Protein AF-A0A7V3UYW3-F1 (afdb_monomer)

Secondary structure (DSSP, 8-state):
---PPPPEEEE-HHHHT-HHHHHHHHTTSS-EEEEEE----SSTT-HHHHHHHHHHHHHHTSTTEEEEEE---SHHHHHHHHHHHTPEEE-S-HHHHHTT-

Nearest PDB structures (foldseek):
  1tq8-assembly2_F-2  TM=4.449E-01  e=7.479E-03  Mycobacterium tuberculosis H37Rv
  1h4x-assembly2_B  TM=3.776E-01  e=3.440E-02  Lysinibacillus sphaericus
  2hma-assembly1_A-2  TM=4.339E-01  e=5.962E-01  Streptococcus pneumoniae
  6m36-assembly1_H  TM=4.004E-01  e=1.014E+00  Bacillus subtilis subsp. subtilis str. 168
  5ud4-assembly1_B  TM=3.974E-01  e=5.323E+00  Helicobacter pylori 26695

Solvent-accessible surface area (backbone atoms only — not comparable to full-atom values): 6024 Å² total; per-residue (Å²): 136,89,75,80,75,72,48,38,35,31,40,45,64,70,37,48,36,36,76,68,58,56,51,43,46,73,72,60,78,52,68,28,35,40,39,35,44,52,76,76,74,95,55,99,80,48,65,55,47,55,39,28,51,55,43,52,57,58,51,69,72,41,86,75,51,45,78,43,77,42,88,43,95,43,74,68,48,46,52,54,49,24,63,74,66,68,26,48,78,48,67,77,58,69,70,66,66,64,77,73,114

Mean predicted aligned error: 5.68 Å

Organism: NCBI:txid2052148

pLDDT: mean 85.5, std 12.15, range [44.75, 96.31]

Foldseek 3Di:
DPDDDFAEAEEDLQLLLDPVVLVCLQVVVHAGEYEYADLDDPDPPPSSSVSSVVSVVSNVP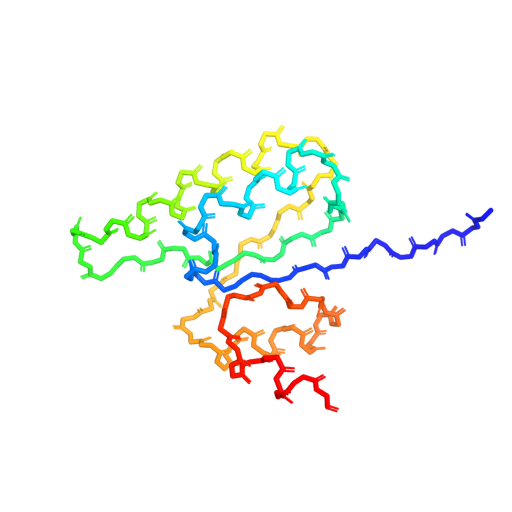RPRYHYDYDHDPDPVSSVVVCVVVVHHYDYPDPVVVVVVD

Radius of gyration: 13.52 Å; Cα contacts (8 Å, |Δi|>4): 136; chains: 1; bounding box: 36×30×40 Å

Sequence (101 aa):
MLFQKAKIFIIDLDTLSDPRIIKFFQLGLLNGKLLLPEPISTRESDYAIQRAKEHIEQLKLIRGLKLKIIPMPTLNDVLKIANKYRAILLTIHSELKTSTN

Structure (mmCIF, N/CA/C/O backbone):
data_AF-A0A7V3UYW3-F1
#
_entry.id   AF-A0A7V3UYW3-F1
#
loop_
_atom_site.group_PDB
_atom_site.id
_atom_site.type_symbol
_atom_site.label_atom_id
_atom_site.label_alt_id
_atom_site.label_comp_id
_atom_site.label_asym_id
_atom_site.label_entity_id
_atom_site.label_seq_id
_atom_site.pdbx_PDB_ins_code
_atom_site.Cartn_x
_atom_site.Cartn_y
_atom_site.Cartn_z
_atom_site.occupancy
_atom_site.B_iso_or_equiv
_atom_site.auth_seq_id
_atom_site.auth_comp_id
_atom_site.auth_asym_id
_atom_site.auth_atom_id
_atom_site.pdbx_PDB_model_num
ATOM 1 N N . MET A 1 1 ? -20.919 2.853 21.522 1.00 47.41 1 MET A N 1
ATOM 2 C CA . MET A 1 1 ? -19.753 2.045 21.095 1.00 47.41 1 MET A CA 1
ATOM 3 C C . MET A 1 1 ? -18.510 2.927 21.143 1.00 47.41 1 MET A C 1
ATOM 5 O O . MET A 1 1 ? -18.216 3.627 20.184 1.00 47.41 1 MET A O 1
ATOM 9 N N . LEU A 1 2 ? -17.862 2.998 22.308 1.00 48.88 2 LEU A N 1
ATOM 10 C CA . LEU A 1 2 ? -16.767 3.932 22.580 1.00 48.88 2 LEU A CA 1
ATOM 11 C C . LEU A 1 2 ? -15.431 3.369 22.049 1.00 48.88 2 LEU A C 1
ATOM 13 O O . LEU A 1 2 ? -14.940 2.362 22.546 1.00 48.88 2 LEU A O 1
ATOM 17 N N . PHE A 1 3 ? -14.865 4.051 21.048 1.00 61.53 3 PHE A N 1
ATOM 18 C CA . PHE A 1 3 ? -13.461 3.991 20.609 1.00 61.53 3 PHE A CA 1
ATOM 19 C C . PHE A 1 3 ? -12.925 2.653 20.062 1.00 61.53 3 PHE A C 1
ATOM 21 O O . PHE A 1 3 ? -11.898 2.150 20.524 1.00 61.53 3 PHE A O 1
ATOM 28 N N . GLN A 1 4 ? -13.523 2.116 18.989 1.00 66.94 4 GLN A N 1
ATOM 29 C CA . GLN A 1 4 ? -12.775 1.166 18.154 1.00 66.94 4 GLN A CA 1
ATOM 30 C C . GLN A 1 4 ? -11.541 1.877 17.581 1.00 66.94 4 GLN A C 1
ATOM 32 O O . GLN A 1 4 ? -11.657 2.872 16.862 1.00 66.94 4 GLN A O 1
ATOM 37 N N . LYS A 1 5 ? -10.346 1.385 17.931 1.00 72.62 5 LYS A N 1
ATOM 38 C CA . LYS A 1 5 ? -9.090 1.869 17.351 1.00 72.62 5 LYS A CA 1
ATOM 39 C C . LYS A 1 5 ? -9.179 1.723 15.834 1.00 72.62 5 LYS A C 1
ATOM 41 O O . LYS A 1 5 ? -9.519 0.650 15.340 1.00 72.62 5 LYS A O 1
ATOM 46 N N . ALA A 1 6 ? -8.880 2.802 15.112 1.00 81.38 6 ALA A N 1
ATOM 47 C CA . ALA A 1 6 ? -8.875 2.780 13.656 1.00 81.38 6 ALA A CA 1
ATOM 48 C C . ALA A 1 6 ? -7.960 1.650 13.167 1.00 81.38 6 ALA A C 1
ATOM 50 O O . ALA A 1 6 ? -6.801 1.570 13.586 1.00 81.38 6 ALA A O 1
ATOM 51 N N . LYS A 1 7 ? -8.490 0.780 12.301 1.00 90.56 7 LYS A N 1
ATOM 52 C CA . LYS A 1 7 ? -7.712 -0.308 11.709 1.00 90.56 7 LYS A CA 1
ATOM 53 C C . LYS A 1 7 ? -6.539 0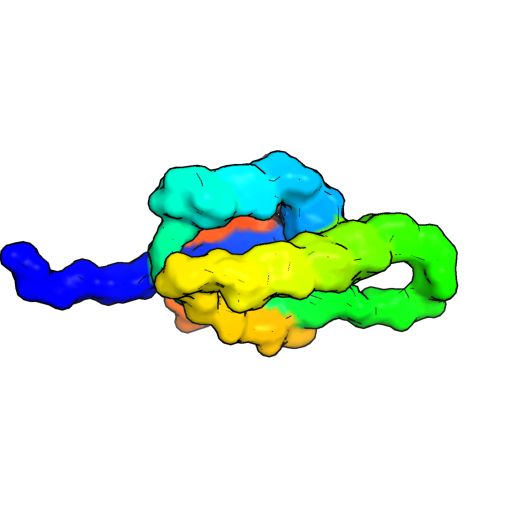.286 10.930 1.00 90.56 7 LYS A C 1
ATOM 55 O O . LYS A 1 7 ? -6.669 1.323 10.271 1.00 90.56 7 LYS A O 1
ATOM 60 N N . ILE A 1 8 ? -5.387 -0.360 11.056 1.00 94.44 8 ILE A N 1
ATOM 61 C CA . ILE A 1 8 ? -4.192 -0.029 10.289 1.00 94.44 8 ILE A CA 1
ATOM 62 C C . ILE A 1 8 ? -4.028 -1.134 9.257 1.00 94.44 8 ILE A C 1
ATOM 64 O O . ILE A 1 8 ? -4.062 -2.309 9.605 1.00 94.44 8 ILE A O 1
ATOM 68 N N . PHE A 1 9 ? -3.867 -0.751 8.003 1.00 94.81 9 PHE A N 1
ATOM 69 C CA . PHE A 1 9 ? -3.624 -1.642 6.883 1.00 94.81 9 PHE A CA 1
ATOM 70 C C . PHE A 1 9 ? -2.231 -1.374 6.335 1.00 94.81 9 PHE A C 1
ATOM 72 O O . PHE A 1 9 ? -1.741 -0.246 6.410 1.00 94.81 9 PHE A O 1
ATOM 79 N N . ILE A 1 10 ? -1.605 -2.397 5.776 1.00 94.88 10 ILE A N 1
ATOM 80 C CA . ILE A 1 10 ? -0.328 -2.293 5.077 1.00 94.88 10 ILE A CA 1
ATOM 81 C C . ILE A 1 10 ? -0.418 -3.068 3.768 1.00 94.88 10 ILE A C 1
ATOM 83 O O . ILE A 1 10 ? -0.996 -4.152 3.742 1.00 94.88 10 ILE A O 1
ATOM 87 N N . ILE A 1 11 ? 0.108 -2.488 2.692 1.00 93.94 11 ILE A N 1
ATOM 88 C CA . ILE A 1 11 ? 0.105 -3.078 1.349 1.00 93.94 11 ILE A CA 1
ATOM 89 C C . ILE A 1 11 ? 1.559 -3.241 0.891 1.00 93.94 11 ILE A C 1
ATOM 91 O O . ILE A 1 11 ? 2.387 -2.385 1.194 1.00 93.94 11 ILE A O 1
ATOM 95 N N . ASP A 1 12 ? 1.881 -4.319 0.178 1.00 92.56 12 ASP A N 1
ATOM 96 C CA . ASP A 1 12 ? 3.145 -4.447 -0.561 1.00 92.56 12 ASP A CA 1
ATOM 97 C C . ASP A 1 12 ? 3.085 -3.758 -1.941 1.00 92.56 12 ASP A C 1
ATOM 99 O O . ASP A 1 12 ? 2.023 -3.350 -2.415 1.00 92.56 12 ASP A O 1
ATOM 103 N N . LEU A 1 13 ? 4.236 -3.588 -2.595 1.00 91.44 13 LEU A N 1
ATOM 104 C CA . LEU A 1 13 ? 4.318 -2.826 -3.846 1.00 91.44 13 LEU A CA 1
ATOM 105 C C . LEU A 1 13 ? 3.548 -3.489 -5.000 1.00 91.44 13 LEU A C 1
ATOM 107 O O . LEU A 1 13 ? 2.891 -2.795 -5.783 1.00 91.44 13 LEU A O 1
ATOM 111 N N . ASP A 1 14 ? 3.578 -4.816 -5.087 1.00 90.19 14 ASP A N 1
ATOM 112 C CA . ASP A 1 14 ? 2.926 -5.555 -6.170 1.00 90.19 14 ASP A CA 1
ATOM 113 C C . ASP A 1 14 ? 1.407 -5.469 -6.039 1.00 90.19 14 ASP A C 1
ATOM 115 O O . ASP A 1 14 ? 0.696 -5.183 -7.004 1.00 90.19 14 ASP A O 1
ATOM 119 N N . THR A 1 15 ? 0.906 -5.613 -4.813 1.00 92.44 15 THR A N 1
ATOM 120 C CA . THR A 1 15 ? -0.516 -5.446 -4.508 1.00 92.44 15 THR A CA 1
ATOM 121 C C . THR A 1 15 ? -0.976 -4.011 -4.728 1.00 92.44 15 THR A C 1
ATOM 123 O O . THR A 1 15 ? -2.071 -3.797 -5.245 1.00 92.44 15 THR A O 1
ATOM 126 N N . LEU A 1 16 ? -0.152 -3.014 -4.389 1.00 93.00 16 LEU A N 1
ATOM 127 C CA . LEU A 1 16 ? -0.461 -1.611 -4.672 1.00 93.00 16 LEU A CA 1
ATOM 128 C C . LEU A 1 16 ? -0.559 -1.343 -6.178 1.00 93.00 16 LEU A C 1
ATOM 130 O O . LEU A 1 16 ? -1.326 -0.480 -6.590 1.00 93.00 16 LEU A O 1
ATOM 134 N N . SER A 1 17 ? 0.172 -2.089 -7.001 1.00 91.69 17 SER A N 1
ATOM 135 C CA . SER A 1 17 ? 0.139 -1.974 -8.463 1.00 91.69 17 SER A CA 1
ATOM 136 C C . SER A 1 17 ? -1.105 -2.624 -9.096 1.00 91.69 17 SER A C 1
ATOM 138 O O . SER A 1 17 ? -1.377 -2.423 -10.284 1.00 91.69 17 SER A O 1
ATOM 140 N N . ASP A 1 18 ? -1.888 -3.388 -8.326 1.00 91.12 18 ASP A N 1
ATOM 141 C CA . ASP A 1 18 ? -3.112 -4.046 -8.785 1.00 91.12 18 ASP A CA 1
ATOM 142 C C . ASP A 1 18 ? -4.318 -3.083 -8.740 1.00 91.12 18 ASP A C 1
ATOM 144 O O . ASP A 1 18 ? -4.680 -2.591 -7.673 1.00 91.12 18 ASP A O 1
ATOM 148 N N . PRO A 1 19 ? -5.022 -2.832 -9.859 1.00 89.75 19 PRO A N 1
ATOM 149 C CA . PRO A 1 19 ? -6.149 -1.893 -9.891 1.00 89.75 19 PRO A CA 1
ATOM 150 C C . PRO A 1 19 ? -7.348 -2.327 -9.033 1.00 89.75 19 PRO A C 1
ATOM 152 O O . PRO A 1 19 ? -8.201 -1.505 -8.686 1.00 89.75 19 PRO A O 1
ATOM 155 N N . ARG A 1 20 ? -7.456 -3.613 -8.679 1.00 90.69 20 ARG A N 1
ATOM 156 C CA . ARG A 1 20 ? -8.547 -4.121 -7.838 1.00 90.69 20 ARG A CA 1
ATOM 157 C C . ARG A 1 20 ? -8.462 -3.560 -6.426 1.00 90.69 20 ARG A C 1
ATOM 159 O O . ARG A 1 20 ? -9.509 -3.297 -5.839 1.00 90.69 20 ARG A O 1
ATOM 166 N N . ILE A 1 21 ? -7.252 -3.334 -5.899 1.00 89.56 21 ILE A N 1
ATOM 167 C CA . ILE A 1 21 ? -7.078 -2.893 -4.510 1.00 89.56 21 ILE A CA 1
ATOM 168 C C . ILE A 1 21 ? -7.710 -1.519 -4.275 1.00 89.56 21 ILE A C 1
ATOM 170 O O . ILE A 1 21 ? -8.379 -1.299 -3.268 1.00 89.56 21 ILE A O 1
ATOM 174 N N . ILE A 1 22 ? -7.595 -0.626 -5.259 1.00 90.50 22 ILE A N 1
ATOM 175 C CA . ILE A 1 22 ? -8.116 0.740 -5.192 1.00 90.50 22 ILE A CA 1
ATOM 176 C C . ILE A 1 22 ? -9.640 0.755 -5.145 1.00 90.50 22 ILE A C 1
ATOM 178 O O . ILE A 1 22 ? -10.223 1.506 -4.362 1.00 90.50 22 ILE A O 1
ATOM 182 N N . LYS A 1 23 ? -10.290 -0.138 -5.900 1.00 90.25 23 LYS A N 1
ATOM 183 C CA . LYS A 1 23 ? -11.753 -0.262 -5.902 1.00 90.25 23 LYS A CA 1
ATOM 184 C C . LYS A 1 23 ? -12.301 -0.597 -4.512 1.00 90.25 23 LYS A C 1
ATOM 186 O O . LYS A 1 23 ? -13.317 -0.033 -4.120 1.00 90.25 23 LYS A O 1
ATOM 191 N N . PHE A 1 24 ? -11.620 -1.440 -3.729 1.00 89.56 24 PHE A N 1
ATOM 192 C CA . PHE A 1 24 ? -12.058 -1.754 -2.360 1.00 89.56 24 PHE A CA 1
ATOM 193 C C . PHE A 1 24 ? -12.058 -0.523 -1.443 1.00 89.56 24 PHE A C 1
ATOM 195 O O . PHE A 1 24 ? -12.982 -0.353 -0.645 1.00 89.56 24 PHE A O 1
ATOM 202 N N . PHE A 1 25 ? -11.058 0.354 -1.573 1.00 89.88 25 PHE A N 1
ATOM 203 C CA . PHE A 1 25 ? -11.004 1.603 -0.8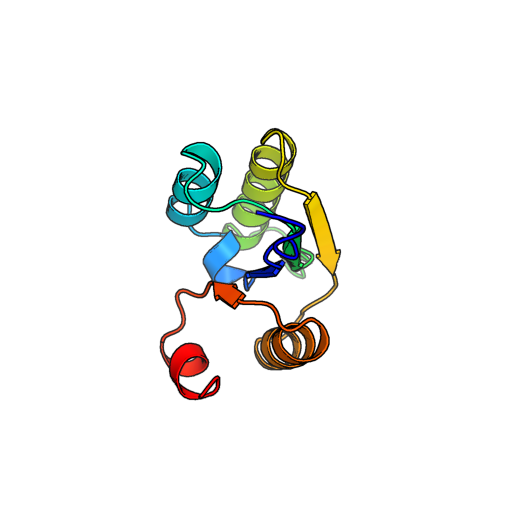09 1.00 89.88 25 PHE A CA 1
ATOM 204 C C . PHE A 1 25 ? -12.035 2.624 -1.299 1.00 89.88 25 PHE A C 1
ATOM 206 O O . PHE A 1 25 ? -12.685 3.267 -0.479 1.00 89.88 25 PHE A O 1
ATOM 213 N N . GLN A 1 26 ? -12.232 2.748 -2.615 1.00 89.12 26 GLN A N 1
ATOM 214 C CA . GLN A 1 26 ? -13.212 3.674 -3.200 1.00 89.12 26 GLN A CA 1
ATOM 215 C C . GLN A 1 26 ? -14.652 3.329 -2.808 1.00 89.12 26 GLN A C 1
ATOM 217 O O . GLN A 1 26 ? -15.452 4.225 -2.556 1.00 89.12 26 GLN A O 1
ATOM 222 N N . LEU A 1 27 ? -14.972 2.036 -2.703 1.00 89.69 27 LEU A N 1
ATOM 223 C CA . LEU A 1 27 ? -16.279 1.553 -2.247 1.00 89.69 27 LEU A CA 1
ATOM 224 C C . LEU A 1 27 ? -16.481 1.686 -0.725 1.00 89.69 27 LEU A C 1
ATOM 226 O O . LEU A 1 27 ? -17.542 1.332 -0.218 1.00 89.69 27 LEU A O 1
ATOM 230 N N . GLY A 1 28 ? -15.477 2.160 0.021 1.00 85.12 28 GLY A N 1
ATOM 231 C CA . GLY A 1 28 ? -15.561 2.340 1.473 1.00 85.12 28 GLY A CA 1
ATOM 232 C C . GLY A 1 28 ? -15.544 1.037 2.278 1.00 85.12 28 GLY A C 1
ATOM 233 O O . GLY A 1 28 ? -15.820 1.062 3.477 1.00 85.12 28 GLY A O 1
ATOM 234 N N . LEU A 1 29 ? -15.198 -0.094 1.652 1.00 84.69 29 LEU A N 1
ATOM 235 C CA . LEU A 1 29 ? -15.124 -1.404 2.313 1.00 84.69 29 LEU A CA 1
ATOM 236 C C . LEU A 1 29 ? -13.942 -1.492 3.290 1.00 84.69 29 LEU A C 1
ATOM 238 O O . LEU A 1 29 ? -13.975 -2.263 4.248 1.00 84.69 29 LEU A O 1
ATOM 242 N N . LEU A 1 30 ? -12.903 -0.686 3.056 1.00 83.81 30 LEU A N 1
ATOM 243 C CA . LEU A 1 30 ? -11.730 -0.558 3.913 1.00 83.81 30 LEU A CA 1
ATOM 244 C C . LEU A 1 30 ? -11.559 0.907 4.328 1.00 83.81 30 LEU A C 1
ATOM 246 O O . LEU A 1 30 ? -11.416 1.788 3.483 1.00 83.81 30 LEU A O 1
ATOM 250 N N . ASN A 1 31 ? -11.550 1.170 5.636 1.00 83.88 31 ASN A N 1
ATOM 251 C CA .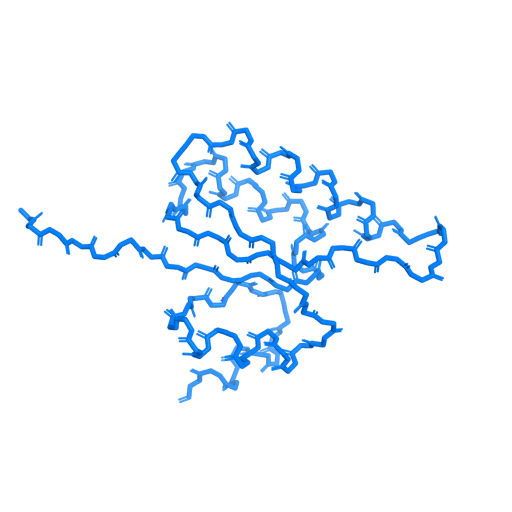 ASN A 1 31 ? -11.411 2.511 6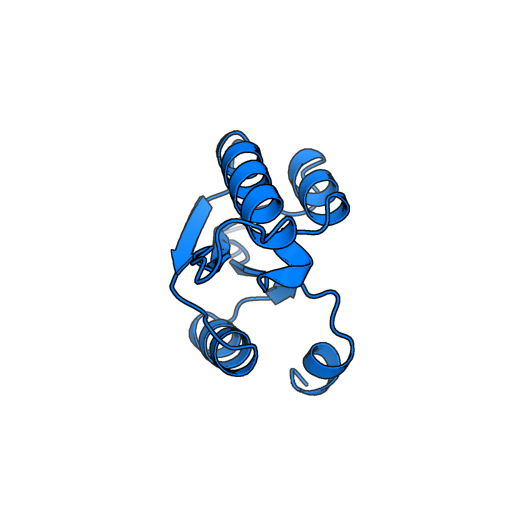.202 1.00 83.88 31 ASN A CA 1
ATOM 252 C C . ASN A 1 31 ? -10.410 2.532 7.369 1.00 83.88 31 ASN A C 1
ATOM 254 O O . ASN A 1 31 ? -10.315 1.589 8.152 1.00 83.88 31 ASN A O 1
ATOM 258 N N . GLY A 1 32 ? -9.634 3.612 7.493 1.00 89.69 32 GLY A N 1
ATOM 259 C CA . GLY A 1 32 ? -8.643 3.752 8.562 1.00 89.69 32 GLY A CA 1
ATOM 260 C C . GLY A 1 32 ? -7.306 4.299 8.081 1.00 89.69 32 GLY A C 1
ATOM 261 O O . GLY A 1 32 ? -7.252 5.214 7.258 1.00 89.69 32 GLY A O 1
ATOM 262 N N . LYS A 1 33 ? -6.213 3.776 8.642 1.00 94.56 33 LYS A N 1
ATOM 263 C CA . LYS A 1 33 ? -4.849 4.184 8.286 1.00 94.56 33 LYS A CA 1
ATOM 264 C C . LYS A 1 33 ? -4.239 3.179 7.321 1.00 94.56 33 LYS A C 1
ATOM 266 O O . LYS A 1 33 ? -4.236 1.992 7.617 1.00 94.56 33 LYS A O 1
ATOM 271 N N . LEU A 1 34 ? -3.676 3.657 6.220 1.00 95.56 34 LEU A N 1
ATOM 272 C CA . LEU A 1 34 ? -3.037 2.836 5.204 1.00 95.56 34 LEU A CA 1
ATOM 273 C C . LEU A 1 34 ? -1.542 3.143 5.142 1.00 95.56 34 LEU A C 1
ATOM 275 O O . LEU A 1 34 ? -1.142 4.286 4.920 1.00 95.56 34 LEU A O 1
ATOM 279 N N . LEU A 1 35 ? -0.728 2.122 5.381 1.00 96.31 35 LEU A N 1
ATOM 280 C CA . LEU A 1 35 ? 0.717 2.156 5.218 1.00 96.31 35 LEU A CA 1
ATOM 281 C C . LEU A 1 35 ? 1.044 1.676 3.805 1.00 96.31 35 LEU A C 1
ATOM 283 O O . LEU A 1 35 ? 0.652 0.576 3.419 1.00 96.31 35 LEU A O 1
ATOM 287 N N . LEU A 1 36 ? 1.733 2.519 3.047 1.00 95.38 36 LEU A N 1
ATOM 288 C CA . LEU A 1 36 ? 2.043 2.294 1.642 1.00 95.38 36 LEU A CA 1
ATOM 289 C C . LEU A 1 36 ? 3.560 2.221 1.447 1.00 95.38 36 LEU A C 1
ATOM 291 O O . LEU A 1 36 ? 4.281 2.981 2.104 1.00 95.38 36 LEU A O 1
ATOM 295 N N . PRO A 1 37 ? 4.042 1.343 0.556 1.00 93.44 37 PRO A N 1
ATOM 296 C CA . PRO A 1 37 ? 5.442 1.291 0.190 1.00 93.44 37 PRO A CA 1
ATOM 297 C C . PRO A 1 37 ? 5.784 2.529 -0.637 1.00 93.44 37 PRO A C 1
ATOM 299 O O . PRO A 1 37 ? 4.976 3.016 -1.430 1.00 93.44 37 PRO A O 1
ATOM 302 N N . GLU A 1 38 ? 6.988 3.049 -0.449 1.00 91.25 38 GLU A N 1
ATOM 303 C CA . GLU A 1 38 ? 7.528 4.078 -1.326 1.00 91.25 38 GLU A CA 1
ATOM 304 C C . GLU A 1 38 ? 7.850 3.472 -2.706 1.00 91.25 38 GLU A C 1
ATOM 306 O O . GLU A 1 38 ? 8.641 2.528 -2.780 1.00 91.25 38 GLU A O 1
ATOM 311 N N . PRO A 1 39 ? 7.249 3.968 -3.805 1.00 85.25 39 PRO A N 1
ATOM 312 C CA . PRO A 1 39 ? 7.478 3.439 -5.147 1.00 85.25 39 PRO A CA 1
ATOM 313 C C . PRO A 1 39 ? 8.812 3.965 -5.702 1.00 85.25 39 PRO A C 1
ATOM 315 O O . PRO A 1 39 ? 8.850 4.897 -6.514 1.00 85.25 39 PRO A O 1
ATOM 318 N N . ILE A 1 40 ? 9.918 3.387 -5.231 1.00 81.12 40 ILE A N 1
ATOM 319 C CA . ILE A 1 40 ? 11.276 3.721 -5.672 1.00 81.12 40 ILE A CA 1
ATOM 320 C C . ILE A 1 40 ? 11.583 2.935 -6.946 1.00 81.12 40 ILE A C 1
ATOM 322 O O . ILE A 1 40 ? 11.569 1.707 -6.937 1.00 81.12 40 ILE A O 1
ATOM 326 N N . SER A 1 41 ? 11.883 3.645 -8.034 1.00 68.88 41 SER A N 1
ATOM 327 C CA . SER A 1 41 ? 12.351 3.029 -9.276 1.00 68.88 41 SER A CA 1
ATOM 328 C C . SER A 1 41 ? 13.873 2.996 -9.344 1.00 68.88 41 SER A C 1
ATOM 330 O O . SER A 1 41 ? 14.529 3.986 -9.032 1.00 68.88 41 SER A O 1
ATOM 332 N N . THR A 1 42 ? 14.424 1.872 -9.806 1.00 62.38 42 THR A N 1
ATOM 333 C CA . THR A 1 42 ? 15.818 1.773 -10.270 1.00 62.38 42 THR A CA 1
ATOM 334 C C . THR A 1 42 ? 15.924 1.734 -11.802 1.00 62.38 42 THR A C 1
ATOM 336 O O . THR A 1 42 ? 17.035 1.736 -12.329 1.00 62.38 42 THR A O 1
ATOM 339 N N . ARG A 1 43 ? 14.794 1.707 -12.533 1.00 58.34 43 ARG A N 1
ATOM 340 C CA . ARG A 1 43 ? 14.716 1.631 -14.005 1.00 58.34 43 ARG A CA 1
ATOM 341 C C . ARG A 1 43 ? 13.505 2.405 -14.550 1.00 58.34 43 ARG A C 1
ATOM 343 O O . ARG A 1 43 ? 12.377 2.196 -14.114 1.00 58.34 43 ARG A O 1
ATOM 350 N N . GLU A 1 44 ? 13.714 3.261 -15.549 1.00 53.31 44 GLU A N 1
ATOM 351 C CA . GLU A 1 44 ? 12.675 4.138 -16.130 1.00 53.31 44 GLU A CA 1
ATOM 352 C C . GLU A 1 44 ? 11.459 3.409 -16.744 1.00 53.31 44 GLU A C 1
ATOM 354 O O . GLU A 1 44 ? 10.415 4.029 -16.922 1.00 53.31 44 GLU A O 1
ATOM 359 N N . SER A 1 45 ? 11.539 2.103 -17.028 1.00 58.31 45 SER A N 1
ATOM 360 C CA . SER A 1 45 ? 10.499 1.340 -17.741 1.00 58.31 45 SER A CA 1
ATOM 361 C C . SER A 1 45 ? 9.556 0.509 -16.858 1.00 58.31 45 SER A C 1
ATOM 363 O O . SER A 1 45 ? 8.828 -0.347 -17.368 1.00 58.31 45 SER A O 1
ATOM 365 N N . ASP A 1 46 ? 9.550 0.722 -15.541 1.00 79.50 46 ASP A N 1
ATOM 366 C CA . ASP A 1 46 ? 8.816 -0.161 -14.635 1.00 79.50 46 ASP A CA 1
ATOM 367 C C . ASP A 1 46 ? 7.325 0.223 -14.519 1.00 79.50 46 ASP A C 1
ATOM 369 O O . ASP A 1 46 ? 6.905 1.003 -13.657 1.00 79.50 46 ASP A O 1
ATOM 373 N N . TYR A 1 47 ? 6.502 -0.327 -15.420 1.00 85.81 47 TYR A N 1
ATOM 374 C CA . TYR A 1 47 ? 5.047 -0.111 -15.473 1.00 85.81 47 TYR A CA 1
ATOM 375 C C . TYR A 1 47 ? 4.339 -0.373 -14.135 1.00 85.81 47 TYR A C 1
ATOM 377 O O . TYR A 1 47 ? 3.303 0.233 -13.853 1.00 85.81 47 TYR A O 1
ATOM 385 N N . ALA A 1 48 ? 4.858 -1.284 -13.306 1.00 84.88 48 ALA A N 1
ATOM 386 C CA . ALA A 1 48 ? 4.312 -1.543 -11.976 1.00 84.88 48 ALA A CA 1
ATOM 387 C C . ALA A 1 48 ? 4.472 -0.321 -11.059 1.00 84.88 48 ALA A C 1
ATOM 389 O O . ALA A 1 48 ? 3.505 0.129 -10.450 1.00 84.88 48 ALA A O 1
ATOM 390 N N . ILE A 1 49 ? 5.658 0.289 -11.045 1.00 89.12 49 ILE A N 1
ATOM 391 C CA . ILE A 1 49 ? 5.962 1.465 -10.222 1.00 89.12 49 ILE A CA 1
ATOM 392 C C . ILE A 1 49 ? 5.129 2.665 -10.660 1.00 89.12 49 ILE A C 1
ATOM 394 O O . ILE A 1 49 ? 4.602 3.395 -9.818 1.00 89.12 49 ILE A O 1
ATOM 398 N N . GLN A 1 50 ? 4.985 2.862 -11.971 1.00 90.94 50 GLN A N 1
ATOM 399 C CA . GLN A 1 50 ? 4.147 3.932 -12.500 1.00 90.94 50 GLN A CA 1
ATOM 400 C C . GLN A 1 50 ? 2.685 3.760 -12.062 1.00 90.94 50 GLN A C 1
ATOM 402 O O . GLN A 1 50 ? 2.093 4.695 -11.522 1.00 90.94 50 GLN A O 1
ATOM 407 N N . ARG A 1 51 ? 2.135 2.542 -12.172 1.00 91.25 51 ARG A N 1
ATOM 408 C CA . ARG A 1 51 ? 0.788 2.238 -11.664 1.00 91.25 51 ARG A CA 1
ATOM 409 C C . ARG A 1 51 ? 0.670 2.442 -10.159 1.00 91.25 51 ARG A C 1
ATOM 411 O O . ARG A 1 51 ? -0.303 3.035 -9.708 1.00 91.25 51 ARG A O 1
ATOM 418 N N . ALA A 1 52 ? 1.658 2.011 -9.376 1.00 92.56 52 ALA A N 1
ATOM 419 C CA . ALA A 1 52 ? 1.666 2.230 -7.934 1.00 92.56 52 ALA A CA 1
ATOM 420 C C . ALA A 1 52 ? 1.608 3.728 -7.587 1.00 92.56 52 ALA A C 1
ATOM 422 O O . ALA A 1 52 ? 0.844 4.120 -6.707 1.00 92.56 52 ALA A O 1
ATOM 423 N N . LYS A 1 53 ? 2.350 4.582 -8.306 1.00 93.19 53 LYS A N 1
ATOM 424 C CA . LYS A 1 53 ? 2.290 6.045 -8.139 1.00 93.19 53 L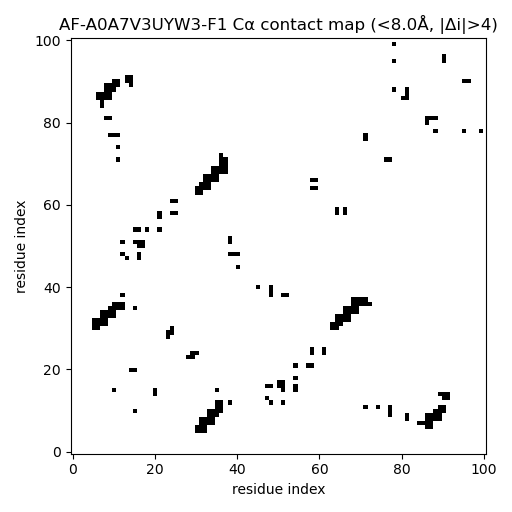YS A CA 1
ATOM 425 C C . LYS A 1 53 ? 0.900 6.597 -8.454 1.00 93.19 53 LYS A C 1
ATOM 427 O O . LYS A 1 53 ? 0.340 7.325 -7.640 1.00 93.19 53 LYS A O 1
ATOM 432 N N . GLU A 1 54 ? 0.321 6.216 -9.588 1.00 94.38 54 GLU A N 1
ATOM 433 C CA . GLU A 1 54 ? -1.031 6.639 -9.983 1.00 94.38 54 GLU A CA 1
ATOM 434 C C . GLU A 1 54 ? -2.084 6.207 -8.957 1.00 94.38 54 GLU A C 1
ATOM 436 O O . GLU A 1 54 ? -2.950 6.987 -8.559 1.00 94.38 54 GLU A O 1
ATOM 441 N N . HIS A 1 55 ? -1.976 4.977 -8.466 1.00 95.19 55 HIS A N 1
ATOM 442 C CA . HIS A 1 55 ? -2.841 4.437 -7.431 1.00 95.19 55 HIS A CA 1
ATOM 443 C C . HIS A 1 55 ? -2.689 5.171 -6.091 1.00 95.19 55 HIS A C 1
ATOM 445 O O . HIS A 1 55 ? -3.694 5.422 -5.426 1.00 95.19 55 HIS A O 1
ATOM 451 N N . ILE A 1 56 ? -1.477 5.582 -5.701 1.00 94.88 56 ILE A N 1
ATOM 452 C CA . ILE A 1 56 ? -1.268 6.432 -4.517 1.00 94.88 56 ILE A CA 1
ATOM 453 C C . ILE A 1 56 ? -2.020 7.757 -4.668 1.00 94.88 56 ILE A C 1
ATOM 455 O O . ILE A 1 56 ? -2.697 8.176 -3.727 1.00 94.88 56 ILE A O 1
ATOM 459 N N . GLU A 1 57 ? -1.941 8.401 -5.835 1.00 94.81 57 GLU A N 1
ATOM 460 C CA . GLU A 1 57 ? -2.674 9.647 -6.082 1.00 94.81 57 GLU A CA 1
ATOM 461 C C . GLU A 1 57 ? -4.190 9.440 -5.997 1.00 94.81 57 GLU A C 1
ATOM 463 O O . GLU A 1 57 ? -4.883 10.227 -5.355 1.00 94.81 57 GLU A O 1
ATOM 468 N N . GLN A 1 58 ? -4.714 8.336 -6.535 1.00 94.38 58 GLN A N 1
ATOM 469 C CA . GLN A 1 58 ? -6.135 8.000 -6.400 1.00 94.38 58 GLN A CA 1
ATOM 470 C C . GLN A 1 58 ? -6.545 7.771 -4.938 1.00 94.38 58 GLN A C 1
ATOM 472 O O . GLN A 1 58 ? -7.597 8.247 -4.510 1.00 94.38 58 GLN A O 1
ATOM 477 N N . LEU A 1 59 ? -5.715 7.083 -4.147 1.00 93.75 59 LEU A N 1
ATOM 478 C CA . LEU A 1 59 ? -5.982 6.831 -2.728 1.00 93.75 59 LEU A CA 1
ATOM 479 C C . LEU A 1 59 ? -5.995 8.123 -1.901 1.00 93.7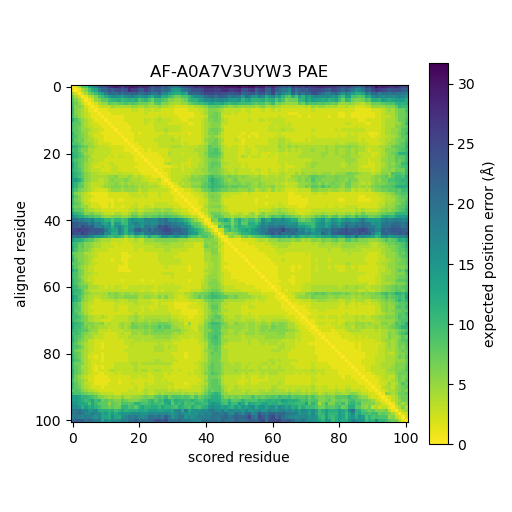5 59 LEU A C 1
ATOM 481 O O . LEU A 1 59 ? -6.772 8.218 -0.951 1.00 93.75 59 LEU A O 1
ATOM 485 N N . LYS A 1 60 ? -5.175 9.126 -2.254 1.00 93.38 60 LYS A N 1
ATOM 486 C CA . LYS A 1 60 ? -5.147 10.433 -1.564 1.00 93.38 60 LYS A CA 1
ATOM 487 C C . LYS A 1 60 ? -6.478 11.178 -1.666 1.00 93.38 60 LYS A C 1
ATOM 489 O O . LYS A 1 60 ? -6.804 11.959 -0.774 1.00 93.38 60 LYS A O 1
ATOM 494 N N . LEU A 1 61 ? -7.247 10.937 -2.729 1.00 93.56 61 LEU A N 1
ATOM 495 C CA . LEU A 1 61 ? -8.546 11.577 -2.955 1.00 93.56 61 LEU A CA 1
ATOM 496 C C . LEU A 1 61 ? -9.665 10.982 -2.080 1.00 93.56 61 LEU A C 1
ATOM 498 O O . LEU A 1 61 ? -10.730 11.588 -1.942 1.00 93.56 61 LEU A O 1
ATOM 502 N N . ILE A 1 62 ? -9.447 9.812 -1.469 1.00 90.44 62 ILE A N 1
ATOM 503 C CA . ILE A 1 62 ? -10.466 9.107 -0.686 1.00 90.44 62 ILE A CA 1
ATOM 504 C C . ILE A 1 62 ? -10.582 9.726 0.712 1.00 90.44 62 ILE A C 1
ATOM 506 O O . ILE A 1 62 ? -9.703 9.594 1.568 1.00 90.44 62 ILE A O 1
ATOM 510 N N . ARG A 1 63 ? -11.718 10.379 0.978 1.00 85.81 63 ARG A N 1
ATOM 511 C CA . ARG A 1 63 ? -12.011 10.977 2.289 1.00 85.81 63 ARG A CA 1
ATOM 512 C C . ARG A 1 63 ? -12.088 9.900 3.375 1.00 85.81 63 ARG A C 1
ATOM 514 O O . ARG A 1 63 ? -12.791 8.907 3.232 1.00 85.81 63 ARG A O 1
ATOM 521 N N . GLY A 1 64 ? -11.395 10.127 4.490 1.00 83.81 64 GLY A N 1
ATOM 522 C CA . GLY A 1 64 ? -11.382 9.214 5.642 1.00 83.81 64 GLY A CA 1
ATOM 523 C C . GLY A 1 64 ? -10.261 8.168 5.625 1.00 83.81 64 GLY A C 1
ATOM 524 O O . GLY A 1 64 ? -10.068 7.483 6.631 1.00 83.81 64 GLY A O 1
ATOM 525 N N . LEU A 1 65 ? -9.481 8.085 4.543 1.00 90.19 65 LEU A N 1
ATOM 526 C CA . LEU A 1 65 ? -8.299 7.233 4.461 1.00 90.19 65 LEU A CA 1
ATOM 527 C C . LEU A 1 65 ? -7.043 8.028 4.855 1.00 90.19 65 LEU A C 1
ATOM 529 O O . LEU A 1 65 ? -6.689 9.021 4.225 1.00 90.19 65 LEU A O 1
ATOM 533 N N . LYS A 1 66 ? -6.352 7.608 5.921 1.00 92.88 66 LYS A N 1
ATOM 534 C CA . LYS A 1 66 ? -5.100 8.244 6.367 1.00 92.88 66 LYS A CA 1
ATOM 535 C C . LYS A 1 66 ? -3.905 7.525 5.762 1.00 92.88 66 LYS A C 1
ATOM 537 O O . LYS A 1 66 ? -3.547 6.449 6.234 1.00 92.88 66 LYS A O 1
ATOM 542 N N . LEU A 1 67 ? -3.265 8.125 4.766 1.00 94.75 67 LEU A N 1
ATOM 543 C CA . LEU A 1 67 ? -2.102 7.533 4.105 1.00 94.75 67 LEU A CA 1
ATOM 544 C C . LEU A 1 67 ? -0.799 7.829 4.852 1.00 94.75 67 LEU A C 1
ATOM 546 O O . LEU A 1 67 ? -0.592 8.929 5.363 1.00 94.75 67 LEU A O 1
ATOM 550 N N . LYS A 1 68 ? 0.099 6.845 4.892 1.00 95.56 68 LYS A N 1
ATOM 551 C CA . LYS A 1 68 ? 1.490 7.014 5.316 1.00 95.56 68 LYS A CA 1
ATOM 552 C C . LYS A 1 68 ? 2.395 6.216 4.385 1.00 95.56 68 LYS A C 1
ATOM 554 O O . LYS A 1 68 ? 2.309 4.994 4.361 1.00 95.56 68 LYS A O 1
ATOM 559 N N . ILE A 1 69 ? 3.273 6.909 3.672 1.00 95.00 69 ILE A N 1
ATOM 560 C CA . ILE A 1 69 ? 4.285 6.294 2.807 1.00 95.00 69 ILE A CA 1
ATOM 561 C C . ILE A 1 69 ? 5.516 5.967 3.661 1.00 95.00 69 ILE A C 1
ATOM 563 O O . ILE A 1 69 ? 5.903 6.765 4.519 1.00 95.00 69 ILE A O 1
ATOM 567 N N . ILE A 1 70 ? 6.071 4.769 3.496 1.00 93.50 70 ILE A N 1
ATOM 568 C CA . ILE A 1 70 ? 7.242 4.277 4.231 1.00 93.50 70 ILE A CA 1
ATOM 569 C C . ILE A 1 70 ? 8.115 3.478 3.248 1.00 93.50 70 ILE A C 1
ATOM 571 O O . ILE A 1 70 ? 7.562 2.730 2.442 1.00 93.50 70 ILE A O 1
ATOM 575 N N . PRO A 1 71 ? 9.452 3.573 3.313 1.00 90.62 71 PRO A N 1
ATOM 576 C CA . PRO A 1 71 ? 10.325 2.701 2.534 1.00 90.62 71 PRO A CA 1
ATOM 577 C C . PRO A 1 71 ? 10.160 1.238 2.976 1.00 90.62 71 PRO A C 1
ATOM 579 O O . PRO A 1 71 ? 10.337 0.908 4.151 1.00 90.62 71 PRO A O 1
ATOM 582 N N . MET A 1 72 ? 9.795 0.368 2.030 1.00 90.56 72 MET A N 1
ATOM 583 C CA . MET A 1 72 ? 9.594 -1.076 2.233 1.00 90.56 72 MET A CA 1
ATOM 584 C C . MET A 1 72 ? 10.188 -1.848 1.043 1.00 90.56 72 MET A C 1
ATOM 586 O O . MET A 1 72 ? 9.442 -2.360 0.210 1.00 90.56 72 MET A O 1
ATOM 590 N N . PRO A 1 73 ? 11.523 -1.877 0.897 1.00 82.12 73 PRO A N 1
ATOM 591 C CA . PRO A 1 73 ? 12.163 -2.395 -0.312 1.00 82.12 73 PRO A CA 1
ATOM 592 C C . PRO A 1 73 ? 12.002 -3.911 -0.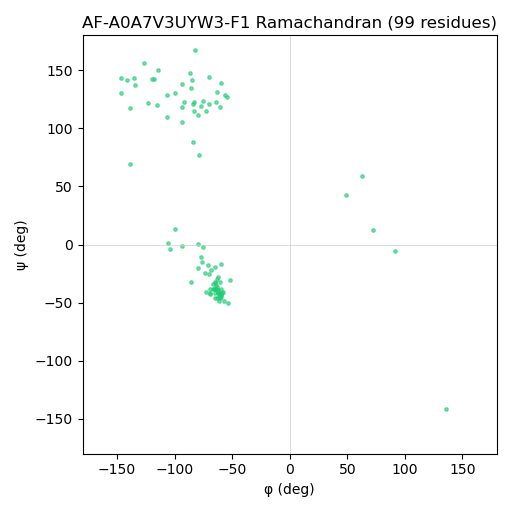479 1.00 82.12 73 PRO A C 1
ATOM 594 O O . PRO A 1 73 ? 12.116 -4.413 -1.592 1.00 82.12 73 PRO A O 1
ATOM 597 N N . THR A 1 74 ? 11.742 -4.648 0.606 1.00 85.69 74 THR A N 1
ATOM 598 C CA . THR A 1 74 ? 11.558 -6.103 0.568 1.00 85.69 74 THR A CA 1
ATOM 599 C C . THR A 1 74 ? 10.249 -6.533 1.226 1.00 85.69 74 THR A C 1
ATOM 601 O O . THR A 1 74 ? 9.738 -5.865 2.128 1.00 85.69 74 THR A O 1
ATOM 604 N N . LEU A 1 75 ? 9.731 -7.706 0.844 1.00 84.94 75 LEU A N 1
ATOM 605 C CA . LEU A 1 75 ? 8.546 -8.300 1.482 1.00 84.94 75 LEU A CA 1
ATOM 606 C C . LEU A 1 75 ? 8.764 -8.574 2.983 1.00 84.94 75 LEU A C 1
ATOM 608 O O . LEU A 1 75 ? 7.847 -8.423 3.789 1.00 84.94 75 LEU A O 1
ATOM 612 N N . ASN A 1 76 ? 9.995 -8.896 3.390 1.00 88.38 76 ASN A N 1
ATOM 613 C CA . ASN A 1 76 ? 10.345 -9.066 4.802 1.00 88.38 76 ASN A CA 1
ATOM 614 C C . ASN A 1 76 ? 10.200 -7.762 5.599 1.00 88.38 76 ASN A C 1
ATOM 616 O O . ASN A 1 76 ? 9.798 -7.791 6.764 1.00 88.38 76 ASN A O 1
ATOM 620 N N . ASP A 1 77 ? 10.496 -6.614 4.988 1.00 90.31 77 ASP A N 1
ATOM 621 C CA . ASP A 1 77 ? 10.297 -5.313 5.631 1.00 90.31 77 ASP A CA 1
ATOM 622 C C . ASP A 1 77 ? 8.811 -5.003 5.799 1.00 90.31 77 ASP A C 1
ATOM 624 O O . ASP A 1 77 ? 8.406 -4.515 6.858 1.00 90.31 77 ASP A O 1
ATOM 628 N N . VAL A 1 78 ? 7.986 -5.374 4.812 1.00 90.56 78 VAL A N 1
ATOM 629 C CA . VAL A 1 78 ? 6.523 -5.277 4.910 1.00 90.56 78 VAL A CA 1
ATOM 630 C C . VAL A 1 78 ? 6.024 -6.061 6.126 1.00 90.56 78 VAL A C 1
ATOM 632 O O . VAL A 1 78 ? 5.310 -5.496 6.954 1.00 90.56 78 VAL A O 1
ATOM 635 N N . LEU A 1 79 ? 6.456 -7.315 6.312 1.00 91.44 79 LEU A N 1
ATOM 636 C CA . LEU A 1 79 ? 6.072 -8.131 7.474 1.00 91.44 79 LEU A CA 1
ATOM 637 C C . LEU A 1 79 ? 6.530 -7.521 8.808 1.00 91.44 79 LEU A C 1
ATOM 639 O O . LEU A 1 79 ? 5.752 -7.432 9.762 1.00 91.44 79 LEU A O 1
ATOM 643 N N . LYS A 1 80 ? 7.781 -7.050 8.888 1.00 92.19 80 LYS A N 1
ATOM 644 C CA . LYS A 1 80 ? 8.310 -6.400 10.100 1.00 92.19 80 LYS A CA 1
ATOM 645 C C . LYS A 1 80 ? 7.496 -5.164 10.478 1.00 92.19 80 LYS A C 1
ATOM 647 O O . LYS A 1 80 ? 7.177 -4.962 11.651 1.00 92.19 80 LYS A O 1
ATOM 652 N N . ILE A 1 81 ? 7.147 -4.336 9.495 1.00 92.88 81 ILE A N 1
ATOM 653 C CA . ILE A 1 81 ? 6.334 -3.137 9.705 1.00 92.88 81 ILE A CA 1
ATOM 654 C C . ILE A 1 81 ? 4.900 -3.532 10.069 1.00 92.88 81 ILE A C 1
ATOM 656 O O . ILE A 1 81 ? 4.345 -2.949 11.002 1.00 92.88 81 ILE A O 1
ATOM 660 N N . ALA A 1 82 ? 4.322 -4.540 9.411 1.00 92.62 82 ALA A N 1
ATOM 661 C CA . ALA A 1 82 ? 2.995 -5.054 9.735 1.00 92.62 82 ALA A CA 1
ATOM 662 C C . ALA A 1 82 ? 2.903 -5.426 11.221 1.00 92.62 82 ALA A C 1
ATOM 664 O O . ALA A 1 82 ? 2.054 -4.899 11.942 1.00 92.62 82 ALA A O 1
ATOM 665 N N . ASN A 1 83 ? 3.865 -6.211 11.709 1.00 91.88 83 ASN A N 1
ATOM 666 C CA . ASN A 1 83 ? 3.950 -6.616 13.110 1.00 91.88 83 ASN A CA 1
ATOM 667 C C . ASN A 1 83 ? 4.165 -5.424 14.052 1.00 91.88 83 ASN A C 1
ATOM 669 O O . ASN A 1 83 ? 3.455 -5.281 15.049 1.00 91.88 83 ASN A O 1
ATOM 673 N N . LYS A 1 84 ? 5.087 -4.511 13.712 1.00 92.75 84 LYS A N 1
ATOM 674 C CA . LYS A 1 84 ? 5.373 -3.307 14.512 1.00 92.75 84 LYS A CA 1
ATOM 675 C C . LYS A 1 84 ? 4.139 -2.426 14.712 1.00 92.75 84 LYS A C 1
ATOM 677 O O . LYS A 1 84 ? 3.938 -1.886 15.797 1.00 92.75 84 LYS A O 1
ATOM 682 N N . TYR A 1 85 ? 3.330 -2.254 13.669 1.00 91.44 85 TYR A N 1
ATOM 683 C CA . TYR A 1 85 ? 2.133 -1.411 13.709 1.00 91.44 85 TYR A CA 1
ATOM 684 C C . TYR A 1 85 ? 0.854 -2.185 14.052 1.00 91.44 85 TYR A C 1
ATOM 686 O O . TYR A 1 85 ? -0.203 -1.560 14.139 1.00 91.44 85 TYR A O 1
ATOM 694 N N . ARG A 1 86 ? 0.932 -3.510 14.257 1.00 91.06 86 ARG A N 1
ATOM 695 C CA . ARG A 1 86 ? -0.233 -4.412 14.352 1.00 91.06 86 ARG A CA 1
ATOM 696 C C . ARG A 1 86 ? -1.214 -4.181 13.195 1.00 91.06 86 ARG A C 1
ATOM 698 O O . ARG A 1 86 ? -2.422 -4.062 13.400 1.00 91.06 86 ARG A O 1
ATOM 705 N N . ALA A 1 87 ? -0.662 -4.015 11.996 1.00 93.25 87 ALA A N 1
ATOM 706 C CA . ALA A 1 87 ? -1.413 -3.724 10.789 1.00 93.25 87 ALA A CA 1
ATOM 707 C C . ALA A 1 87 ? -1.899 -5.011 10.115 1.00 93.25 87 ALA A C 1
ATOM 709 O O . ALA A 1 87 ? -1.226 -6.037 10.139 1.00 93.25 87 ALA A O 1
ATOM 710 N N . ILE A 1 88 ? -3.060 -4.922 9.475 1.00 93.06 88 ILE A N 1
ATOM 711 C CA . ILE A 1 88 ? -3.618 -5.968 8.624 1.00 93.06 88 ILE A CA 1
ATOM 712 C C . ILE A 1 88 ? -2.878 -5.924 7.286 1.00 93.06 88 ILE A C 1
ATOM 714 O O . ILE A 1 88 ? -2.922 -4.906 6.589 1.00 93.06 88 ILE A O 1
ATOM 718 N N . LEU A 1 89 ? -2.204 -7.019 6.937 1.00 92.88 89 LEU A N 1
ATOM 719 C CA . LEU A 1 89 ? -1.515 -7.161 5.660 1.00 92.88 89 LEU A CA 1
ATOM 720 C C . LEU A 1 89 ? -2.523 -7.413 4.534 1.00 92.88 89 LEU A C 1
ATOM 722 O O . LEU A 1 89 ? -3.287 -8.375 4.569 1.00 92.88 89 LEU A O 1
ATOM 726 N N . LEU A 1 90 ? -2.497 -6.553 3.522 1.00 91.62 90 LEU A N 1
ATOM 727 C CA . LEU A 1 90 ? -3.229 -6.718 2.274 1.00 91.62 90 LEU A CA 1
ATOM 728 C C . LEU A 1 90 ? -2.219 -7.080 1.192 1.00 91.62 90 LEU A C 1
ATOM 730 O O . LEU A 1 90 ? -1.402 -6.247 0.806 1.00 91.62 90 LEU A O 1
ATOM 734 N N . THR A 1 91 ? -2.267 -8.328 0.734 1.00 91.19 91 THR A N 1
ATOM 735 C CA . THR A 1 91 ? -1.297 -8.840 -0.233 1.00 91.19 91 THR A CA 1
ATOM 736 C C . THR A 1 91 ? -1.902 -9.856 -1.202 1.00 91.19 91 THR A C 1
ATOM 738 O O . THR A 1 91 ? -2.758 -10.671 -0.825 1.00 91.19 91 THR A O 1
ATOM 741 N N . ILE A 1 92 ? -1.450 -9.817 -2.457 1.00 88.25 92 ILE A N 1
ATOM 742 C CA . ILE A 1 92 ? -1.712 -10.844 -3.472 1.00 88.25 92 ILE A CA 1
ATOM 743 C C . ILE A 1 92 ? -0.800 -12.066 -3.306 1.00 88.25 92 ILE A C 1
ATOM 745 O O . ILE A 1 92 ? -1.166 -13.150 -3.757 1.00 88.25 92 ILE A O 1
ATOM 749 N N . HIS A 1 93 ? 0.335 -11.922 -2.614 1.00 84.50 93 HIS A N 1
ATOM 750 C CA . HIS A 1 93 ? 1.297 -13.000 -2.393 1.00 84.50 93 HIS A CA 1
ATOM 751 C C . HIS A 1 93 ? 0.752 -14.006 -1.379 1.00 84.50 93 HIS A C 1
ATOM 753 O O . HIS A 1 93 ? 0.547 -13.689 -0.206 1.00 84.50 93 HIS A O 1
ATOM 759 N N . SER A 1 94 ? 0.497 -15.239 -1.817 1.00 79.44 94 SER A N 1
ATOM 760 C CA . SER A 1 94 ? -0.037 -16.304 -0.957 1.00 79.44 94 SER A CA 1
ATOM 761 C C . SER A 1 94 ? 0.927 -16.703 0.160 1.00 79.44 94 SER A C 1
ATOM 763 O O . SER A 1 94 ? 0.489 -17.035 1.258 1.00 79.44 94 SER A O 1
ATOM 765 N N . GLU A 1 95 ? 2.231 -16.623 -0.095 1.00 76.69 95 GLU A N 1
ATOM 766 C CA . GLU A 1 95 ? 3.287 -17.016 0.844 1.00 76.69 95 GLU A CA 1
ATOM 767 C C . GLU A 1 95 ? 3.238 -16.191 2.140 1.00 76.69 95 GLU A C 1
ATOM 769 O O . GLU A 1 95 ? 3.283 -16.742 3.240 1.00 76.69 95 GLU A O 1
ATOM 774 N N . LEU A 1 96 ? 3.011 -14.878 2.022 1.00 69.38 96 LEU A N 1
ATOM 775 C CA . LEU A 1 96 ? 2.965 -13.946 3.155 1.00 69.38 96 LEU A CA 1
ATOM 776 C C . LEU A 1 96 ? 1.725 -14.109 4.048 1.00 69.38 96 LEU A C 1
ATOM 778 O O . LEU A 1 96 ? 1.708 -13.649 5.195 1.00 69.38 96 LEU A O 1
ATOM 782 N N . LYS A 1 97 ? 0.679 -14.771 3.542 1.00 69.06 97 LYS A N 1
ATOM 783 C CA . LYS A 1 97 ? -0.535 -15.074 4.316 1.00 69.06 97 LYS A CA 1
ATOM 784 C C . LYS A 1 97 ? -0.299 -16.192 5.328 1.00 69.06 97 LYS A C 1
ATOM 786 O O . LYS A 1 97 ? -0.997 -16.258 6.331 1.00 69.06 97 LYS A O 1
ATOM 791 N N . THR A 1 98 ? 0.683 -17.054 5.073 1.00 62.16 98 THR A N 1
ATOM 792 C CA . THR A 1 98 ? 0.993 -18.201 5.938 1.00 62.16 98 THR A CA 1
ATOM 793 C C . THR A 1 98 ? 1.938 -17.801 7.070 1.00 62.16 98 THR A C 1
ATOM 795 O O . THR A 1 98 ? 1.819 -18.308 8.176 1.00 62.16 98 THR A O 1
ATOM 798 N N . SER A 1 99 ? 2.831 -16.838 6.817 1.00 60.12 99 SER A N 1
ATOM 799 C CA . SER A 1 99 ? 3.824 -1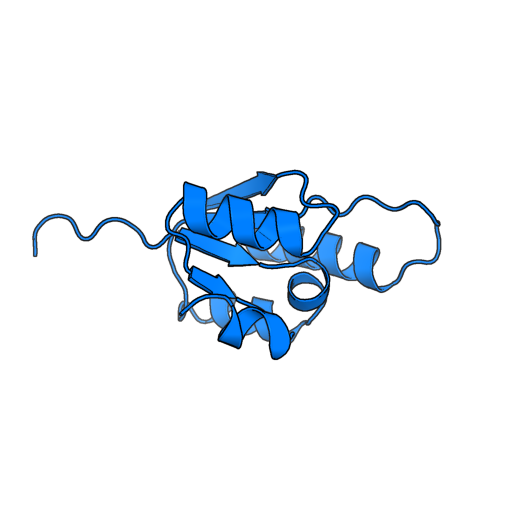6.335 7.778 1.00 60.12 99 SER A CA 1
ATOM 800 C C . SER A 1 99 ? 3.283 -15.334 8.809 1.00 60.12 99 SER A C 1
ATOM 802 O O . SER A 1 99 ? 4.055 -14.786 9.591 1.00 60.12 99 SER A O 1
ATOM 804 N N . THR A 1 100 ? 1.988 -15.015 8.757 1.00 56.22 100 THR A N 1
ATOM 805 C CA . THR A 1 100 ? 1.317 -14.067 9.665 1.00 56.22 100 THR A CA 1
ATOM 806 C C . THR A 1 100 ? 0.421 -14.745 10.715 1.00 56.22 100 THR A C 1
ATOM 808 O O . THR A 1 100 ? -0.162 -14.032 11.532 1.00 56.22 100 THR A O 1
ATOM 811 N N . ASN A 1 101 ? 0.352 -16.086 10.725 1.00 44.75 101 ASN A N 1
ATOM 812 C CA . ASN A 1 101 ? -0.189 -16.901 11.827 1.00 44.75 101 ASN A CA 1
ATOM 813 C C . ASN A 1 101 ? 0.924 -17.327 12.788 1.00 44.75 101 ASN A C 1
ATOM 815 O O . ASN A 1 101 ? 0.637 -17.394 14.002 1.00 44.75 101 ASN A O 1
#